Protein AF-A0A822D1Q0-F1 (afdb_monomer_lite)

Secondary structure (DSSP, 8-state):
---HHHHHHHHHHHHHHHHHT-GGGHHHHHHHHHTTSS-HHHHHHHHHHHGGGS-HHHHHHHHHHHHHHHHHH---HHHHHHHHHHHHHHHHHHHHHHH--

Foldseek 3Di:
DDDPVNVVLVVVLVVLLVLQLDPVSLVVVLVCVVVVVDDPVSNLVSCLVCVVVHDPVSLVVVLVSSVVVCVVVVDCPVSVVSSVVSVVVVVVVVVVVVVVD

Sequence (101 aa):
MESKIERMESKIQQIVKKLLQSEECLPMLEKMIVDEVLNIDILVTTMFEVVDTLNEQTLTRLSTYIAQYITTHKSFSSLEEQLVNMNLHRQQLMKRILHNI

Radius of gyration: 14.39 Å; chains: 1; bounding box: 29×33×46 Å

Structure (mmCIF, N/CA/C/O backbone):
data_AF-A0A822D1Q0-F1
#
_entry.id   AF-A0A822D1Q0-F1
#
loop_
_atom_site.group_PDB
_atom_site.id
_atom_site.type_symbol
_atom_site.label_atom_id
_atom_site.label_alt_id
_atom_site.label_comp_id
_atom_site.label_asym_id
_atom_site.label_entity_id
_atom_site.label_seq_id
_atom_site.pdbx_PDB_ins_code
_atom_site.Cartn_x
_atom_site.Cartn_y
_atom_site.Cartn_z
_atom_site.occupancy
_atom_site.B_iso_or_equiv
_atom_site.auth_seq_id
_atom_site.auth_comp_id
_atom_site.auth_asym_id
_atom_site.auth_atom_id
_atom_site.pdbx_PDB_model_num
ATOM 1 N N . MET A 1 1 ? -1.397 23.963 -14.828 1.00 61.88 1 MET A N 1
ATOM 2 C CA . MET A 1 1 ? -2.187 23.243 -15.848 1.00 61.88 1 MET A CA 1
ATOM 3 C C . MET A 1 1 ? -1.713 21.808 -15.789 1.00 61.88 1 MET A C 1
ATOM 5 O O . MET A 1 1 ? -0.584 21.574 -16.189 1.00 61.88 1 MET A O 1
ATOM 9 N N . GLU A 1 2 ? -2.491 20.905 -15.188 1.00 67.44 2 GLU A N 1
ATOM 10 C CA . GLU A 1 2 ? -2.051 19.514 -15.016 1.00 67.44 2 GLU A CA 1
ATOM 11 C C . GLU A 1 2 ? -1.862 18.826 -16.367 1.00 67.44 2 GLU A C 1
ATOM 13 O O . GLU A 1 2 ? -2.705 18.920 -17.275 1.00 67.44 2 GLU A O 1
ATOM 18 N N . SER A 1 3 ? -0.756 18.102 -16.486 1.00 84.31 3 SER A N 1
ATOM 19 C CA . SER A 1 3 ? -0.483 17.280 -17.652 1.00 84.31 3 SER A CA 1
ATOM 20 C C . SER A 1 3 ? -1.486 16.118 -17.740 1.00 84.31 3 SER A C 1
ATOM 22 O O . SER A 1 3 ? -2.200 15.764 -16.797 1.00 84.31 3 SER A O 1
ATOM 24 N N . LYS A 1 4 ? -1.601 15.503 -18.921 1.00 85.19 4 LYS A N 1
ATOM 25 C CA . LYS A 1 4 ? -2.447 14.309 -19.103 1.00 85.19 4 LYS A CA 1
ATOM 26 C C . LYS A 1 4 ? -1.957 13.126 -18.249 1.00 85.19 4 LYS A C 1
ATOM 28 O O . LYS A 1 4 ? -2.776 12.291 -17.878 1.00 85.19 4 LYS A O 1
ATOM 33 N N . ILE A 1 5 ? -0.657 13.087 -17.950 1.00 81.19 5 ILE A N 1
ATOM 34 C CA . ILE A 1 5 ? -0.002 12.055 -17.139 1.00 81.19 5 ILE A CA 1
ATOM 35 C C . ILE A 1 5 ? -0.397 12.222 -15.668 1.00 81.19 5 ILE A C 1
ATOM 37 O O . ILE A 1 5 ? -0.962 11.295 -15.102 1.00 81.19 5 ILE A O 1
ATOM 41 N N . GLU A 1 6 ? -0.256 13.428 -15.110 1.00 79.56 6 GLU A N 1
ATOM 42 C CA . GLU A 1 6 ? -0.640 13.739 -13.719 1.00 79.56 6 GLU A CA 1
ATOM 43 C C . GLU A 1 6 ? -2.118 13.412 -13.446 1.00 79.56 6 GLU A C 1
ATOM 45 O O . GLU A 1 6 ? -2.464 12.767 -12.456 1.00 79.56 6 GLU A O 1
ATOM 50 N N . ARG A 1 7 ? -3.015 13.757 -14.383 1.00 86.56 7 ARG A N 1
ATOM 51 C CA . ARG A 1 7 ? -4.442 13.399 -14.274 1.00 86.56 7 ARG A CA 1
ATOM 52 C C . ARG A 1 7 ? -4.695 11.893 -14.298 1.00 86.56 7 ARG A C 1
ATOM 54 O O . ARG A 1 7 ? -5.706 11.441 -13.760 1.00 86.56 7 ARG A O 1
ATOM 61 N N . MET A 1 8 ? -3.848 11.119 -14.970 1.00 87.25 8 MET A N 1
ATOM 62 C CA . MET A 1 8 ? -3.977 9.666 -15.022 1.00 87.25 8 MET A CA 1
ATOM 63 C C . MET A 1 8 ? -3.454 9.029 -13.735 1.00 87.25 8 MET A C 1
ATOM 65 O O . MET A 1 8 ? -4.148 8.192 -13.165 1.00 87.25 8 MET A O 1
ATOM 69 N N . GLU A 1 9 ? -2.313 9.490 -13.226 1.00 85.94 9 GLU A N 1
ATOM 70 C CA . GLU A 1 9 ? -1.766 9.068 -11.932 1.00 85.94 9 GLU A CA 1
ATOM 71 C C . GLU A 1 9 ? -2.740 9.364 -10.789 1.00 85.94 9 GLU A C 1
ATOM 73 O O . GLU A 1 9 ? -3.046 8.470 -10.004 1.00 85.94 9 GLU A O 1
ATOM 78 N N . SER A 1 10 ? -3.347 10.555 -10.769 1.00 88.12 10 SER A N 1
ATOM 79 C CA . SER A 1 10 ? -4.377 10.912 -9.786 1.00 88.12 10 SER A CA 1
ATOM 80 C C . SER A 1 10 ? -5.582 9.958 -9.821 1.00 88.12 10 SER A C 1
ATOM 82 O O . SER A 1 10 ? -6.097 9.539 -8.781 1.00 88.12 10 SER A O 1
ATOM 84 N N . LYS A 1 11 ? -6.025 9.539 -11.016 1.00 91.19 11 LYS A 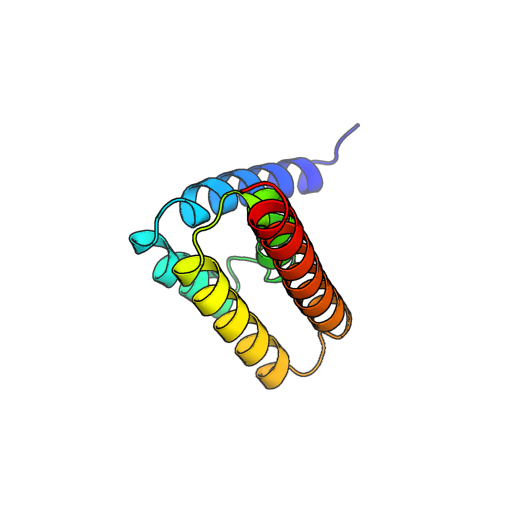N 1
ATOM 85 C CA . LYS A 1 11 ? -7.104 8.544 -11.152 1.00 91.19 11 LYS A CA 1
ATOM 86 C C . LYS A 1 11 ? -6.687 7.168 -10.640 1.00 91.19 11 LYS A C 1
ATOM 88 O O . LYS A 1 11 ? -7.490 6.511 -9.981 1.00 91.19 11 LYS A O 1
ATOM 93 N N . ILE A 1 12 ? -5.459 6.739 -10.929 1.00 90.81 12 ILE A N 1
ATOM 94 C CA . ILE A 1 12 ? -4.921 5.466 -10.436 1.00 90.81 12 ILE A CA 1
ATOM 95 C C . ILE A 1 12 ? -4.850 5.497 -8.906 1.00 90.81 12 ILE A C 1
ATOM 97 O O . ILE A 1 12 ? -5.365 4.583 -8.268 1.00 90.81 12 ILE A O 1
ATOM 101 N N . GLN A 1 13 ? -4.331 6.573 -8.308 1.00 92.12 13 GLN A N 1
ATOM 102 C CA . GLN A 1 13 ? -4.302 6.758 -6.853 1.00 92.12 13 GLN A CA 1
ATOM 103 C C . GLN A 1 13 ? -5.701 6.651 -6.237 1.00 92.12 13 GLN A C 1
ATOM 105 O O . GLN A 1 13 ? -5.886 5.946 -5.250 1.00 92.12 13 GLN A O 1
ATOM 110 N N . GLN A 1 14 ? -6.723 7.277 -6.832 1.00 92.25 14 GLN A N 1
ATOM 111 C CA . GLN A 1 14 ? -8.103 7.156 -6.339 1.00 92.25 14 GLN A CA 1
ATOM 112 C C . GLN A 1 14 ? -8.637 5.717 -6.384 1.00 92.25 14 GLN A C 1
ATOM 114 O O . GLN A 1 14 ? -9.375 5.313 -5.484 1.00 92.25 14 GLN A O 1
ATOM 119 N N . ILE A 1 15 ? -8.288 4.943 -7.414 1.00 92.00 15 ILE A N 1
ATOM 120 C CA . ILE A 1 15 ? -8.655 3.524 -7.504 1.00 92.00 15 ILE A CA 1
ATOM 121 C C . ILE A 1 15 ? -7.933 2.735 -6.411 1.00 92.00 15 ILE A C 1
ATOM 123 O O . ILE A 1 15 ? -8.583 2.005 -5.667 1.00 92.00 15 ILE A O 1
ATOM 127 N N . VAL A 1 16 ? -6.622 2.937 -6.256 1.00 93.31 16 VAL A N 1
ATOM 128 C CA . VAL A 1 16 ? -5.815 2.281 -5.219 1.00 93.31 16 VAL A CA 1
ATOM 129 C C . VAL A 1 16 ? -6.363 2.594 -3.825 1.00 93.31 16 VAL A C 1
ATOM 131 O O . VAL A 1 16 ? -6.567 1.665 -3.053 1.00 93.31 16 VAL A O 1
ATOM 134 N N . LYS A 1 17 ? -6.725 3.851 -3.519 1.00 92.19 17 LYS A N 1
ATOM 135 C CA . LYS A 1 17 ? -7.362 4.223 -2.237 1.00 92.19 17 LYS A CA 1
ATOM 136 C C . LYS A 1 17 ? -8.613 3.400 -1.946 1.00 92.19 17 LYS A C 1
ATOM 138 O O . LYS A 1 17 ? -8.788 2.948 -0.822 1.00 92.19 17 LYS A O 1
ATOM 143 N N . LYS A 1 18 ? -9.475 3.191 -2.945 1.00 90.88 18 LYS A N 1
ATOM 144 C CA . LYS A 1 18 ? -10.694 2.383 -2.782 1.00 90.88 18 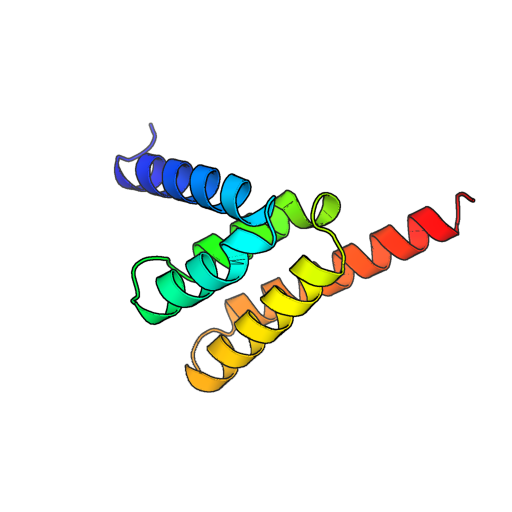LYS A CA 1
ATOM 145 C C . LYS A 1 18 ? -10.376 0.909 -2.556 1.00 90.88 18 LYS A C 1
ATOM 147 O O . LYS A 1 18 ? -11.020 0.275 -1.731 1.00 90.88 18 LYS A O 1
ATOM 152 N N . LEU A 1 19 ? -9.386 0.372 -3.266 1.00 91.25 19 LEU A N 1
ATOM 153 C CA . LEU A 1 19 ? -8.960 -1.019 -3.094 1.00 91.25 19 LEU A CA 1
ATOM 154 C C . LEU A 1 19 ? -8.326 -1.247 -1.716 1.00 91.25 19 LEU A C 1
ATOM 156 O O . LEU A 1 19 ? -8.576 -2.272 -1.099 1.00 91.25 19 LEU A O 1
ATOM 160 N N . LEU A 1 20 ? -7.582 -0.269 -1.193 1.00 90.94 20 LEU A N 1
ATOM 161 C CA . LEU A 1 20 ? -6.984 -0.326 0.143 1.00 90.94 20 LEU A CA 1
ATOM 162 C C . LEU A 1 20 ? -8.016 -0.333 1.285 1.00 90.94 20 LEU A C 1
ATOM 164 O O . LEU A 1 20 ? -7.688 -0.747 2.392 1.00 90.94 20 LEU A O 1
ATOM 168 N N . GLN A 1 21 ? -9.258 0.094 1.033 1.00 86.44 21 GLN A N 1
ATOM 169 C CA . GLN A 1 21 ? -10.349 0.039 2.016 1.00 86.44 21 GLN A CA 1
ATOM 170 C C . GLN A 1 21 ? -10.971 -1.361 2.156 1.00 86.44 21 GLN A C 1
ATOM 172 O O . GLN A 1 21 ? -11.811 -1.558 3.032 1.00 86.44 21 GLN A O 1
ATOM 177 N N . SER A 1 22 ? -10.586 -2.324 1.309 1.00 86.81 22 SER A N 1
ATOM 178 C CA . SER A 1 22 ? -11.112 -3.691 1.322 1.00 86.81 22 SER A CA 1
ATOM 179 C C . SER A 1 22 ? -9.987 -4.720 1.390 1.00 86.81 22 SER A C 1
ATOM 181 O O . SER A 1 22 ? -9.185 -4.846 0.463 1.00 86.81 22 SER A O 1
ATOM 183 N N . GLU A 1 23 ? -9.961 -5.520 2.457 1.00 83.44 23 GLU A N 1
ATOM 184 C CA . GLU A 1 23 ? -8.976 -6.600 2.618 1.00 83.44 23 GLU A CA 1
ATOM 185 C C . GLU A 1 23 ? -9.046 -7.644 1.495 1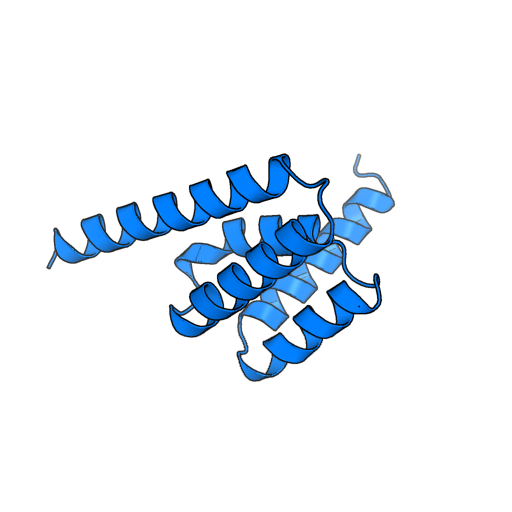.00 83.44 23 GLU A C 1
ATOM 187 O O . GLU A 1 23 ? -8.023 -8.184 1.070 1.00 83.44 23 GLU A O 1
ATOM 192 N N . GLU A 1 24 ? -10.241 -7.881 0.951 1.00 87.69 24 GLU A N 1
ATOM 193 C CA . GLU A 1 24 ? -10.460 -8.808 -0.165 1.00 87.69 24 GLU A CA 1
ATOM 194 C C . GLU A 1 24 ? -9.752 -8.352 -1.452 1.00 87.69 24 GLU A C 1
ATOM 196 O O . GLU A 1 24 ? -9.460 -9.164 -2.330 1.00 87.69 24 GLU A O 1
ATOM 201 N N . CYS A 1 25 ? -9.444 -7.057 -1.566 1.00 89.50 25 CYS A N 1
ATOM 202 C CA . CYS A 1 25 ? -8.789 -6.470 -2.730 1.00 89.50 25 CYS A CA 1
ATOM 203 C C . CYS A 1 25 ? -7.255 -6.448 -2.628 1.00 89.50 25 CYS A C 1
ATOM 205 O O . CYS A 1 25 ? -6.589 -6.159 -3.625 1.00 89.50 25 CYS A O 1
ATOM 207 N N . LEU A 1 26 ? -6.665 -6.786 -1.476 1.00 90.19 26 LEU A N 1
ATOM 208 C CA . LEU A 1 26 ? -5.207 -6.772 -1.300 1.00 90.19 26 LEU A CA 1
ATOM 209 C C . LEU A 1 26 ? -4.470 -7.736 -2.246 1.00 90.19 26 LEU A C 1
ATOM 21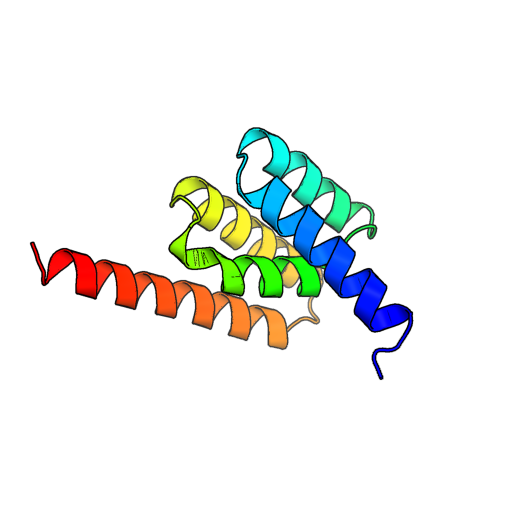1 O O . LEU A 1 26 ? -3.499 -7.301 -2.866 1.00 90.19 26 LEU A O 1
ATOM 215 N N . PRO A 1 27 ? -4.937 -8.984 -2.475 1.00 92.31 27 PRO A N 1
ATOM 216 C CA . PRO A 1 27 ? -4.301 -9.874 -3.449 1.00 92.31 27 PRO A CA 1
ATOM 217 C C . PRO A 1 27 ? -4.316 -9.314 -4.878 1.00 92.31 27 PRO A C 1
ATOM 219 O O . PRO A 1 27 ? -3.410 -9.580 -5.665 1.00 92.31 27 PRO A O 1
ATOM 222 N N . MET A 1 28 ? -5.337 -8.522 -5.228 1.00 92.25 28 MET A N 1
ATOM 223 C CA . MET A 1 28 ? -5.408 -7.863 -6.532 1.00 92.25 28 MET A CA 1
ATOM 224 C C . MET A 1 28 ? -4.343 -6.770 -6.655 1.00 92.25 28 MET A C 1
ATOM 226 O O . MET A 1 28 ? -3.683 -6.699 -7.688 1.00 92.25 28 MET A O 1
ATOM 230 N N . LEU A 1 29 ? -4.138 -5.958 -5.611 1.00 91.81 29 LEU A N 1
ATOM 231 C CA . LEU A 1 29 ? -3.073 -4.950 -5.585 1.00 91.81 29 LEU A CA 1
ATOM 232 C C . LEU A 1 29 ? -1.690 -5.597 -5.711 1.00 91.81 29 LEU A C 1
ATOM 234 O O . LEU A 1 29 ? -0.901 -5.175 -6.550 1.00 91.81 29 LEU A O 1
ATOM 238 N N . GLU A 1 30 ? -1.427 -6.657 -4.943 1.00 90.81 30 GLU A N 1
ATOM 239 C CA . GLU A 1 30 ? -0.178 -7.430 -5.013 1.00 90.81 30 GLU A CA 1
ATOM 240 C C . GLU A 1 30 ? 0.063 -7.966 -6.433 1.00 90.81 30 GLU A C 1
ATOM 242 O O . GLU A 1 30 ? 1.153 -7.824 -6.985 1.00 90.81 30 GLU A O 1
ATOM 247 N N . LYS A 1 31 ? -0.971 -8.526 -7.071 1.00 90.88 31 LYS A N 1
ATOM 248 C CA . LYS A 1 31 ? -0.875 -9.014 -8.449 1.00 90.88 31 LYS A CA 1
ATOM 249 C C . LYS A 1 31 ? -0.602 -7.890 -9.452 1.00 90.88 31 LYS A C 1
ATOM 251 O O . LYS A 1 31 ? 0.229 -8.065 -10.331 1.00 90.88 31 LYS A O 1
ATOM 256 N N . MET A 1 32 ? -1.262 -6.738 -9.320 1.00 91.25 32 MET A N 1
ATOM 257 C CA . MET A 1 32 ? -1.044 -5.600 -10.221 1.00 91.25 32 MET A CA 1
ATOM 258 C C . MET A 1 32 ? 0.389 -5.059 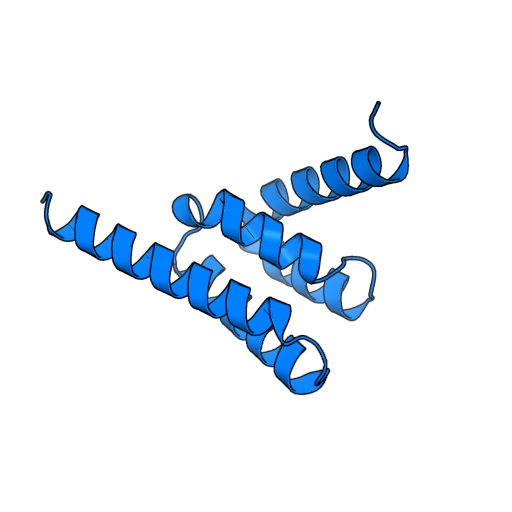-10.156 1.00 91.25 32 MET A C 1
ATOM 260 O O . MET A 1 32 ? 0.881 -4.571 -11.168 1.00 91.25 32 MET A O 1
ATOM 264 N N . ILE A 1 33 ? 1.050 -5.144 -8.997 1.00 89.62 33 ILE A N 1
ATOM 265 C CA . ILE A 1 33 ? 2.475 -4.811 -8.861 1.00 89.62 33 ILE A CA 1
ATOM 266 C C . ILE A 1 33 ? 3.343 -5.835 -9.607 1.00 89.62 33 ILE A C 1
ATOM 268 O O . ILE A 1 33 ? 4.209 -5.443 -10.382 1.00 89.62 33 ILE A O 1
ATOM 272 N N . VAL A 1 34 ? 3.100 -7.138 -9.405 1.00 87.75 34 VAL A N 1
ATOM 273 C CA . VAL A 1 34 ? 3.865 -8.217 -10.068 1.00 87.75 34 VAL A CA 1
ATOM 274 C C . VAL A 1 34 ? 3.702 -8.183 -11.586 1.00 87.75 34 VAL A C 1
ATOM 276 O O . VAL A 1 34 ? 4.671 -8.386 -12.309 1.00 87.75 34 VAL A O 1
ATOM 279 N N . ASP A 1 35 ? 2.492 -7.899 -12.065 1.00 90.31 35 ASP A N 1
ATOM 280 C CA . ASP A 1 35 ? 2.180 -7.789 -13.492 1.00 90.31 35 ASP A CA 1
ATOM 281 C C . ASP A 1 35 ? 2.656 -6.442 -14.096 1.00 90.31 35 ASP A C 1
ATOM 283 O O . ASP A 1 35 ? 2.333 -6.142 -15.244 1.00 90.31 35 ASP A O 1
ATOM 287 N N . GLU A 1 36 ? 3.372 -5.606 -13.327 1.00 85.25 36 GLU A N 1
ATOM 288 C CA . GLU A 1 36 ? 3.857 -4.262 -13.700 1.00 85.25 36 GLU A CA 1
ATOM 289 C C . GLU A 1 36 ? 2.746 -3.284 -14.149 1.00 85.25 36 GLU A C 1
ATOM 291 O O . GLU A 1 36 ? 2.996 -2.249 -14.769 1.00 85.25 36 GLU A O 1
ATOM 296 N N . VAL A 1 37 ? 1.489 -3.582 -13.808 1.00 88.50 37 VAL A N 1
ATOM 297 C CA . VAL A 1 37 ? 0.312 -2.752 -14.116 1.00 88.50 37 VAL A CA 1
ATOM 298 C C . VAL A 1 37 ? 0.224 -1.554 -13.172 1.00 88.50 37 VAL A C 1
ATOM 300 O O . VAL A 1 37 ? -0.247 -0.481 -13.556 1.00 88.50 37 VAL A O 1
ATOM 303 N N . LEU A 1 38 ? 0.647 -1.739 -11.923 1.00 87.81 38 LEU A N 1
ATOM 304 C CA . LEU A 1 38 ? 0.681 -0.704 -10.902 1.00 87.81 38 LEU A CA 1
ATOM 305 C C . LEU A 1 38 ? 2.132 -0.400 -10.537 1.00 87.81 38 LEU A C 1
ATOM 307 O O . LEU A 1 38 ? 2.899 -1.291 -10.190 1.00 87.81 38 LEU A O 1
ATOM 311 N N . ASN A 1 39 ? 2.491 0.882 -10.564 1.00 88.25 39 ASN A N 1
ATOM 312 C CA . ASN A 1 39 ? 3.770 1.318 -10.025 1.00 88.25 39 ASN A CA 1
ATOM 313 C C . ASN A 1 39 ? 3.735 1.228 -8.486 1.00 88.25 39 ASN A C 1
ATOM 315 O O . ASN A 1 39 ? 2.842 1.788 -7.842 1.00 88.25 39 ASN A O 1
ATOM 319 N N . ILE A 1 40 ? 4.726 0.550 -7.906 1.00 87.88 40 ILE A N 1
ATOM 320 C CA . ILE A 1 40 ? 4.930 0.429 -6.458 1.00 87.88 40 ILE A CA 1
ATOM 321 C C . ILE A 1 40 ? 5.004 1.803 -5.767 1.00 87.88 40 ILE A C 1
ATOM 323 O O . ILE A 1 40 ? 4.451 1.956 -4.681 1.00 87.88 40 ILE A O 1
ATOM 327 N N . ASP A 1 41 ? 5.565 2.829 -6.415 1.00 87.06 41 ASP A N 1
ATOM 328 C CA . ASP A 1 41 ? 5.641 4.193 -5.872 1.00 87.06 41 ASP A CA 1
ATOM 329 C C . ASP A 1 41 ? 4.245 4.793 -5.665 1.00 87.06 41 ASP A C 1
ATOM 331 O O . ASP A 1 41 ? 3.981 5.463 -4.661 1.00 87.06 41 ASP A O 1
ATOM 335 N N . ILE A 1 42 ? 3.319 4.511 -6.590 1.00 89.44 42 ILE A N 1
ATOM 336 C CA . ILE A 1 42 ? 1.922 4.945 -6.483 1.00 89.44 42 ILE A CA 1
ATOM 337 C C . ILE A 1 42 ? 1.263 4.249 -5.295 1.00 89.44 42 ILE A C 1
ATOM 339 O O . ILE A 1 42 ? 0.559 4.907 -4.528 1.00 89.44 42 ILE A O 1
ATOM 343 N N . LEU A 1 43 ? 1.500 2.946 -5.113 1.00 91.12 43 LEU A N 1
ATOM 344 C CA . LEU A 1 43 ? 0.967 2.199 -3.976 1.00 91.12 43 LEU A CA 1
ATOM 345 C C . LEU A 1 43 ? 1.487 2.761 -2.648 1.00 91.12 43 LEU A C 1
ATOM 347 O O . LEU A 1 43 ? 0.678 3.085 -1.783 1.00 91.12 43 LEU A O 1
ATOM 351 N N . VAL A 1 44 ? 2.804 2.926 -2.502 1.00 89.69 44 VAL A N 1
ATOM 352 C CA . VAL A 1 44 ? 3.432 3.406 -1.259 1.00 89.69 44 VAL A CA 1
ATOM 353 C C . VAL A 1 44 ? 2.985 4.828 -0.924 1.00 89.69 44 VAL A C 1
ATOM 355 O O . VAL A 1 44 ? 2.558 5.081 0.202 1.00 89.69 44 VAL A O 1
ATOM 358 N N . THR A 1 45 ? 2.991 5.736 -1.905 1.00 89.19 45 THR A N 1
ATOM 359 C CA . THR A 1 45 ? 2.501 7.113 -1.723 1.00 89.19 45 THR A CA 1
ATOM 360 C C . THR A 1 45 ? 1.042 7.113 -1.278 1.00 89.19 45 THR A C 1
ATOM 362 O O . THR A 1 45 ? 0.677 7.764 -0.302 1.00 89.19 45 THR A O 1
ATOM 365 N N . THR A 1 46 ? 0.204 6.326 -1.957 1.00 90.44 46 THR A N 1
ATOM 366 C CA . THR A 1 46 ? -1.222 6.250 -1.639 1.00 90.44 46 THR A CA 1
ATOM 367 C C . THR A 1 46 ? -1.455 5.675 -0.246 1.00 90.44 46 THR A C 1
ATOM 369 O O . THR A 1 46 ? -2.280 6.203 0.494 1.00 90.44 46 THR A O 1
ATOM 372 N N . MET A 1 47 ? -0.726 4.618 0.125 1.00 90.56 47 MET A N 1
ATOM 373 C CA . MET A 1 47 ? -0.784 4.027 1.461 1.00 90.56 47 MET A CA 1
ATOM 374 C C . MET A 1 47 ? -0.392 5.030 2.540 1.00 90.56 47 MET A C 1
ATOM 376 O O . MET A 1 47 ? -1.068 5.088 3.560 1.00 90.56 47 MET A O 1
ATOM 380 N N . PHE A 1 48 ? 0.652 5.832 2.314 1.00 87.69 48 PHE A N 1
ATOM 381 C CA . PHE A 1 48 ? 1.076 6.864 3.257 1.00 87.69 48 PHE A CA 1
ATOM 382 C C . PHE A 1 48 ? -0.017 7.917 3.478 1.00 87.69 48 PHE A C 1
ATOM 384 O O . PHE A 1 48 ? -0.308 8.270 4.615 1.00 87.69 48 PHE A O 1
ATOM 391 N N . GLU A 1 49 ? -0.681 8.368 2.410 1.00 88.31 49 GLU A N 1
ATOM 392 C CA . GLU A 1 49 ? -1.773 9.348 2.501 1.00 88.31 49 GLU A CA 1
ATOM 393 C C . GLU A 1 49 ? -2.995 8.844 3.279 1.00 88.31 49 GLU A C 1
ATOM 395 O O . GLU A 1 49 ? -3.748 9.650 3.824 1.00 88.31 49 GLU A O 1
ATOM 400 N N . VAL A 1 50 ? -3.232 7.529 3.292 1.00 89.00 50 VAL A N 1
ATOM 401 C CA . VAL A 1 50 ? -4.412 6.925 3.932 1.00 89.00 50 VAL A CA 1
ATOM 402 C C . VAL A 1 50 ? -4.064 6.065 5.142 1.00 89.00 50 VAL A C 1
ATOM 404 O O . VAL A 1 50 ? -4.946 5.375 5.652 1.00 89.00 50 VAL A O 1
ATOM 407 N N . VAL A 1 51 ? -2.816 6.110 5.621 1.00 88.44 51 VAL A N 1
ATOM 408 C CA . VAL A 1 51 ? -2.294 5.229 6.681 1.00 88.44 51 VAL A CA 1
ATOM 409 C C . VAL A 1 51 ? -3.143 5.286 7.953 1.00 88.44 51 VAL A C 1
ATOM 411 O O . VAL A 1 51 ? -3.382 4.255 8.574 1.00 88.44 51 VAL A O 1
ATOM 414 N N . ASP A 1 52 ? -3.692 6.459 8.268 1.00 84.62 52 ASP A N 1
ATOM 415 C CA . ASP A 1 52 ? -4.559 6.704 9.428 1.00 84.62 52 ASP A CA 1
ATOM 416 C C . ASP A 1 52 ? -5.919 5.997 9.334 1.00 84.62 52 ASP A C 1
ATOM 418 O O . ASP A 1 52 ? -6.619 5.842 10.332 1.00 84.62 52 ASP A O 1
ATOM 422 N N . THR A 1 53 ? -6.312 5.588 8.126 1.00 87.06 53 THR A N 1
ATOM 423 C CA . THR A 1 53 ? -7.596 4.933 7.835 1.00 87.06 53 THR A CA 1
ATOM 424 C C . THR A 1 53 ? -7.464 3.428 7.624 1.00 87.06 53 THR A C 1
ATOM 426 O O . THR A 1 53 ? -8.473 2.723 7.604 1.00 87.06 53 THR A O 1
ATOM 429 N N . LEU A 1 54 ? -6.237 2.925 7.458 1.00 86.25 54 LEU A N 1
ATOM 430 C CA . LEU A 1 54 ? -5.986 1.503 7.265 1.00 86.25 54 LEU A CA 1
ATOM 431 C C . LEU A 1 54 ? -6.023 0.780 8.605 1.00 86.25 54 LEU A C 1
ATOM 433 O O . LEU A 1 54 ? -5.464 1.237 9.603 1.00 86.25 54 LEU A O 1
ATOM 437 N N . ASN A 1 55 ? -6.647 -0.394 8.616 1.00 85.06 55 ASN A N 1
ATOM 438 C CA . ASN A 1 55 ? -6.545 -1.271 9.769 1.00 85.06 55 ASN A CA 1
ATOM 439 C C . ASN A 1 55 ? -5.121 -1.858 9.878 1.00 85.06 55 ASN A C 1
ATOM 441 O O . ASN A 1 55 ? -4.348 -1.892 8.913 1.00 85.06 55 ASN A O 1
ATOM 445 N N . GLU A 1 56 ? -4.767 -2.328 11.075 1.00 83.12 56 GLU A N 1
ATOM 446 C CA . GLU A 1 56 ? -3.420 -2.833 11.354 1.00 83.12 56 GLU A CA 1
ATOM 447 C C . GLU A 1 56 ? -3.053 -4.041 10.483 1.00 83.12 56 GLU A C 1
ATOM 449 O O . GLU A 1 56 ? -1.925 -4.125 10.007 1.00 83.12 56 GLU A O 1
ATOM 454 N N . GLN A 1 57 ? -4.006 -4.935 10.205 1.00 86.44 57 GLN A N 1
ATOM 455 C CA . GLN A 1 57 ? -3.764 -6.138 9.404 1.00 86.44 57 GLN A CA 1
ATOM 456 C C . GLN A 1 57 ? -3.384 -5.796 7.958 1.00 86.44 57 GLN A C 1
ATOM 458 O O . GLN A 1 57 ? -2.381 -6.296 7.443 1.00 86.44 57 GLN A O 1
ATOM 463 N N . THR A 1 58 ? -4.139 -4.895 7.331 1.00 87.69 58 THR A N 1
ATOM 464 C CA . THR A 1 58 ? -3.898 -4.378 5.980 1.00 87.69 58 THR A CA 1
ATOM 465 C C . THR A 1 58 ? -2.536 -3.708 5.901 1.00 87.69 58 THR A C 1
ATOM 467 O O . THR A 1 58 ? -1.736 -4.007 5.012 1.00 87.69 58 THR A O 1
ATOM 470 N N . LEU A 1 59 ? -2.240 -2.836 6.865 1.00 86.81 59 LEU A N 1
ATOM 471 C CA . LEU A 1 59 ? -0.984 -2.107 6.884 1.00 86.81 59 LEU A CA 1
ATOM 472 C C . LEU A 1 59 ? 0.216 -3.036 7.086 1.00 86.81 59 LEU A C 1
ATOM 474 O O . LEU A 1 59 ? 1.208 -2.901 6.370 1.00 86.81 59 LEU A O 1
ATOM 478 N N . THR A 1 60 ? 0.134 -3.993 8.015 1.00 88.12 60 THR A N 1
ATOM 479 C CA . THR A 1 60 ? 1.193 -4.983 8.240 1.00 88.12 60 THR A CA 1
ATOM 480 C C . THR A 1 60 ? 1.425 -5.816 6.988 1.00 88.12 60 THR A C 1
ATOM 482 O O . THR A 1 60 ? 2.566 -5.911 6.536 1.00 88.12 60 THR A O 1
ATOM 485 N N . ARG A 1 61 ? 0.360 -6.361 6.389 1.00 90.56 61 ARG A N 1
ATOM 486 C CA . ARG A 1 61 ? 0.457 -7.192 5.185 1.00 90.56 61 ARG A CA 1
ATOM 487 C C . ARG A 1 61 ? 1.143 -6.449 4.044 1.00 90.56 61 ARG A C 1
ATOM 489 O O . ARG A 1 61 ? 2.132 -6.937 3.501 1.00 90.56 61 ARG A O 1
ATOM 496 N N . LEU A 1 62 ? 0.646 -5.260 3.711 1.00 89.38 62 LEU A N 1
ATOM 497 C CA . LEU A 1 62 ? 1.183 -4.477 2.603 1.00 89.38 62 LEU A CA 1
ATOM 498 C C . LEU A 1 62 ? 2.607 -3.994 2.882 1.00 89.38 62 LEU A C 1
ATOM 500 O O . LEU A 1 62 ? 3.449 -4.053 1.993 1.00 89.38 62 LEU A O 1
ATOM 504 N N . SER A 1 63 ? 2.918 -3.591 4.118 1.00 87.12 63 SER A N 1
ATOM 505 C CA . SER A 1 63 ? 4.284 -3.203 4.498 1.00 87.12 63 SER A CA 1
ATOM 506 C C . SER A 1 63 ? 5.267 -4.363 4.342 1.00 87.12 63 SER A C 1
ATOM 508 O O . SER A 1 63 ? 6.373 -4.171 3.841 1.00 87.12 63 SER A O 1
ATOM 510 N N . THR A 1 64 ? 4.869 -5.577 4.738 1.00 90.31 64 THR A N 1
ATOM 511 C CA . THR A 1 64 ? 5.676 -6.786 4.532 1.00 90.31 64 THR A CA 1
ATOM 512 C C . THR A 1 64 ? 5.864 -7.080 3.047 1.00 90.31 64 THR A C 1
ATOM 514 O O . THR A 1 64 ? 6.990 -7.338 2.622 1.00 90.31 64 THR A O 1
ATOM 517 N N . TYR A 1 65 ? 4.796 -6.995 2.254 1.00 90.12 65 TYR A N 1
ATOM 518 C CA . TYR A 1 65 ? 4.862 -7.204 0.810 1.00 90.12 65 TYR A CA 1
ATOM 519 C C . TYR A 1 65 ? 5.799 -6.196 0.124 1.00 90.12 65 TYR A C 1
ATOM 521 O O . TYR A 1 65 ? 6.689 -6.589 -0.627 1.00 90.12 65 TYR A O 1
ATOM 529 N N . ILE A 1 66 ? 5.667 -4.903 0.436 1.00 87.56 66 ILE A N 1
ATOM 530 C CA . ILE A 1 66 ? 6.522 -3.838 -0.108 1.00 87.56 66 ILE A CA 1
ATOM 531 C C . ILE A 1 66 ? 7.989 -4.081 0.265 1.00 87.56 66 ILE A C 1
ATOM 533 O O . ILE A 1 66 ? 8.859 -4.016 -0.602 1.00 87.56 66 ILE A O 1
ATOM 537 N N . ALA A 1 67 ? 8.278 -4.427 1.523 1.00 86.19 67 ALA A N 1
ATOM 538 C CA . ALA A 1 67 ? 9.641 -4.741 1.954 1.00 86.19 67 ALA A CA 1
ATOM 539 C C . ALA A 1 67 ? 10.243 -5.927 1.174 1.00 86.19 67 ALA A C 1
ATOM 541 O O . ALA A 1 67 ? 11.401 -5.873 0.747 1.00 86.19 67 ALA A O 1
ATOM 542 N N . GLN A 1 68 ? 9.460 -6.986 0.944 1.00 87.81 68 GLN A N 1
ATOM 543 C CA . GLN A 1 68 ? 9.878 -8.143 0.142 1.00 87.81 68 GLN A CA 1
ATOM 544 C C . GLN A 1 68 ? 10.128 -7.768 -1.323 1.00 87.81 68 GLN A C 1
ATOM 546 O O . GLN A 1 68 ? 11.133 -8.191 -1.906 1.00 87.81 68 GLN A O 1
ATOM 551 N N . TYR A 1 69 ? 9.246 -6.952 -1.903 1.00 84.62 69 TYR A N 1
ATOM 552 C CA . TYR A 1 69 ? 9.383 -6.451 -3.266 1.00 84.62 69 TYR A CA 1
ATOM 553 C C . TYR A 1 69 ? 10.684 -5.654 -3.427 1.00 84.62 69 TYR A C 1
ATOM 555 O O . TYR A 1 69 ? 11.511 -6.001 -4.272 1.00 84.62 69 TYR A O 1
ATOM 563 N N . ILE A 1 70 ? 10.932 -4.670 -2.556 1.00 81.56 70 ILE A N 1
ATOM 564 C CA . ILE A 1 70 ? 12.153 -3.846 -2.572 1.00 81.56 70 ILE A CA 1
ATOM 565 C C . ILE A 1 70 ? 13.413 -4.712 -2.445 1.00 81.56 70 ILE A C 1
ATOM 567 O O . ILE A 1 70 ? 14.342 -4.576 -3.243 1.00 81.56 70 ILE A O 1
ATOM 571 N N . THR A 1 71 ? 13.421 -5.652 -1.493 1.00 81.19 71 THR A N 1
ATOM 572 C CA . THR A 1 71 ? 14.562 -6.555 -1.250 1.00 81.19 71 THR A CA 1
ATOM 573 C C . THR A 1 71 ? 14.893 -7.398 -2.485 1.00 81.19 71 THR A C 1
ATOM 575 O O . THR A 1 71 ? 16.062 -7.648 -2.784 1.00 81.19 71 THR A O 1
ATOM 578 N N . THR A 1 72 ? 13.862 -7.816 -3.221 1.00 81.00 72 THR A N 1
ATOM 579 C CA . THR A 1 72 ? 13.996 -8.644 -4.426 1.00 81.00 72 THR A CA 1
ATOM 580 C C . THR A 1 72 ? 14.480 -7.827 -5.629 1.00 81.00 72 THR A C 1
ATOM 582 O O . THR A 1 72 ? 15.234 -8.343 -6.450 1.00 81.00 72 THR A O 1
ATOM 585 N N . HIS A 1 73 ? 14.113 -6.544 -5.710 1.00 74.19 73 HIS A N 1
ATOM 586 C CA . HIS A 1 73 ? 14.350 -5.699 -6.887 1.00 74.19 73 HIS A CA 1
ATOM 587 C C . HIS A 1 73 ? 15.514 -4.694 -6.707 1.00 74.19 73 HIS A C 1
ATOM 589 O O . HIS A 1 73 ? 15.804 -3.933 -7.625 1.00 74.19 73 HIS A O 1
ATOM 595 N N . LYS A 1 74 ? 16.210 -4.710 -5.552 1.00 57.34 74 LYS A N 1
ATOM 596 C CA . LYS A 1 74 ? 17.531 -4.095 -5.248 1.00 57.34 74 LYS A CA 1
ATOM 597 C C . LYS A 1 74 ? 17.834 -2.710 -5.866 1.00 57.34 74 LYS A C 1
ATOM 599 O O . LYS A 1 74 ? 18.974 -2.447 -6.243 1.00 57.34 74 LYS A O 1
ATOM 604 N N . SER A 1 75 ? 16.854 -1.807 -5.955 1.00 61.31 75 SER A N 1
ATOM 605 C CA . SER A 1 75 ? 17.072 -0.472 -6.548 1.00 61.31 75 SER A CA 1
ATOM 606 C C . SER A 1 75 ? 16.207 0.659 -5.967 1.00 61.31 75 SER A C 1
ATOM 608 O O . SER A 1 75 ? 16.248 1.774 -6.483 1.00 61.31 75 SER A O 1
ATOM 610 N N . PHE A 1 76 ? 15.433 0.421 -4.904 1.00 64.62 76 PHE A N 1
ATOM 611 C CA . PHE A 1 76 ? 14.409 1.368 -4.437 1.00 64.62 76 PHE A CA 1
ATOM 612 C C . PHE A 1 76 ? 14.718 1.991 -3.065 1.00 64.62 76 PHE A C 1
ATOM 614 O O . PHE A 1 76 ? 13.900 1.917 -2.151 1.00 64.62 76 PHE A O 1
ATOM 621 N N . SER A 1 77 ? 15.881 2.628 -2.905 1.00 64.44 77 SER A N 1
ATOM 622 C CA . SER A 1 77 ? 16.267 3.274 -1.634 1.00 64.44 77 SER A CA 1
ATOM 623 C C . SER A 1 77 ? 15.265 4.336 -1.151 1.00 64.44 77 SER A C 1
ATOM 625 O O . SER A 1 77 ? 15.043 4.477 0.049 1.00 64.44 77 SER A O 1
ATOM 627 N N . SER A 1 78 ? 14.596 5.045 -2.068 1.00 69.50 78 SER A N 1
ATOM 628 C CA . SER A 1 78 ? 13.536 6.011 -1.740 1.00 69.50 78 SER A CA 1
ATOM 629 C C . SER A 1 78 ? 12.293 5.360 -1.121 1.00 69.50 78 SER A C 1
ATOM 631 O O . SER A 1 78 ? 11.655 5.952 -0.251 1.00 69.50 78 SER A O 1
ATOM 633 N N . LEU A 1 79 ? 11.948 4.137 -1.534 1.00 72.38 79 LEU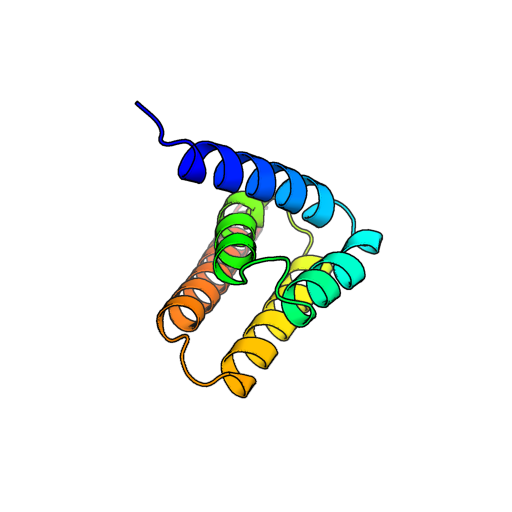 A N 1
ATOM 634 C CA . LEU A 1 79 ? 10.805 3.405 -0.986 1.00 72.38 79 LEU A CA 1
ATOM 635 C C . LEU A 1 79 ? 11.095 2.840 0.402 1.00 72.38 79 LEU A C 1
ATOM 637 O O . LEU A 1 79 ? 10.191 2.781 1.232 1.00 72.38 79 LEU A O 1
ATOM 641 N N . GLU A 1 80 ? 12.344 2.457 0.676 1.00 72.88 80 GLU A N 1
ATOM 642 C CA . GLU A 1 80 ? 12.762 2.036 2.018 1.00 72.88 80 GLU A CA 1
ATOM 643 C C . GLU A 1 80 ? 12.552 3.171 3.025 1.00 72.88 80 GLU A C 1
ATOM 645 O O . GLU A 1 80 ? 11.952 2.964 4.080 1.00 72.88 80 GLU A O 1
ATOM 650 N N . GLU A 1 81 ? 12.970 4.390 2.672 1.00 76.69 81 GLU A N 1
ATOM 651 C CA . GLU A 1 81 ? 12.781 5.575 3.509 1.00 76.69 81 GLU A CA 1
ATOM 652 C C . GLU A 1 81 ? 11.293 5.896 3.722 1.00 76.69 81 GLU A C 1
ATOM 654 O O . GLU A 1 81 ? 10.862 6.125 4.855 1.00 76.69 81 GLU A O 1
ATOM 659 N N . GLN A 1 82 ? 10.474 5.843 2.664 1.00 78.12 82 GLN A N 1
ATOM 660 C CA . GLN A 1 82 ? 9.024 6.038 2.778 1.00 78.12 82 GLN A CA 1
ATOM 661 C C . GLN A 1 82 ? 8.363 4.982 3.675 1.00 78.12 82 GLN A C 1
ATOM 663 O O . GLN A 1 82 ? 7.519 5.323 4.507 1.00 78.12 82 GLN A O 1
ATOM 668 N N . LEU A 1 83 ? 8.777 3.716 3.569 1.00 80.69 83 LEU A N 1
ATOM 669 C CA . LEU A 1 83 ? 8.260 2.630 4.400 1.00 80.69 83 LEU A CA 1
ATOM 670 C C . LEU A 1 83 ? 8.633 2.817 5.879 1.00 80.69 83 LEU A C 1
ATOM 672 O O . LEU A 1 83 ? 7.803 2.603 6.769 1.00 80.69 83 LEU A O 1
ATOM 676 N N . VAL A 1 84 ? 9.866 3.241 6.163 1.00 82.25 84 VAL A N 1
ATOM 677 C CA . VAL A 1 84 ? 10.315 3.569 7.525 1.00 82.25 84 VAL A CA 1
ATOM 678 C C . VAL A 1 84 ? 9.510 4.741 8.089 1.00 82.25 84 VAL A C 1
ATOM 680 O O . VAL A 1 84 ? 8.998 4.650 9.208 1.00 82.25 84 VAL A O 1
ATOM 683 N N . ASN A 1 85 ? 9.330 5.807 7.306 1.00 83.75 85 ASN A N 1
ATOM 684 C CA . ASN A 1 85 ? 8.573 6.989 7.713 1.00 83.75 85 ASN A CA 1
ATOM 685 C C . ASN A 1 85 ? 7.100 6.667 7.991 1.00 83.75 85 ASN A C 1
ATOM 687 O O . ASN A 1 85 ? 6.556 7.126 8.996 1.00 83.75 85 ASN A O 1
ATOM 691 N N . MET A 1 86 ? 6.470 5.830 7.163 1.00 84.75 86 MET A N 1
ATOM 692 C CA . MET A 1 86 ? 5.099 5.356 7.374 1.00 84.75 86 MET A CA 1
ATOM 693 C C . MET A 1 86 ? 4.958 4.607 8.706 1.00 84.75 86 MET A C 1
ATOM 695 O O . MET A 1 86 ? 4.062 4.891 9.504 1.00 84.75 86 MET A O 1
ATOM 699 N N . ASN A 1 87 ? 5.880 3.680 8.986 1.00 82.88 87 ASN A N 1
ATOM 700 C CA . ASN A 1 87 ? 5.880 2.920 10.234 1.00 82.88 87 ASN A CA 1
ATOM 701 C C . ASN A 1 87 ? 6.107 3.818 11.459 1.00 82.88 87 ASN A C 1
ATOM 703 O O . ASN A 1 87 ? 5.443 3.644 12.485 1.00 82.88 87 ASN A O 1
ATOM 707 N N . LEU A 1 88 ? 7.009 4.798 11.352 1.00 86.88 88 LEU A N 1
ATOM 708 C CA . LEU A 1 88 ? 7.269 5.768 12.413 1.00 86.88 88 LEU A CA 1
ATOM 709 C C . LEU A 1 88 ? 6.043 6.651 12.684 1.00 86.88 88 LEU A C 1
ATOM 711 O O . LEU A 1 88 ? 5.674 6.839 13.845 1.00 86.88 88 LEU A O 1
ATOM 715 N N . HIS A 1 89 ? 5.389 7.148 11.630 1.00 85.38 89 HIS A N 1
ATOM 716 C CA . HIS A 1 89 ? 4.187 7.972 11.740 1.00 85.38 89 HIS A CA 1
ATOM 717 C C . HIS A 1 89 ? 3.071 7.234 12.489 1.00 85.38 89 HIS A C 1
ATOM 719 O O . HIS A 1 89 ? 2.530 7.745 13.472 1.00 85.38 89 HIS A O 1
ATOM 725 N N . ARG A 1 90 ? 2.818 5.970 12.127 1.00 80.00 90 ARG A N 1
ATOM 726 C CA . ARG A 1 90 ? 1.845 5.123 12.830 1.00 80.00 90 ARG A CA 1
ATOM 727 C C . ARG A 1 90 ? 2.182 4.939 14.306 1.00 80.00 90 ARG A C 1
ATOM 729 O O . ARG A 1 90 ? 1.309 5.079 15.160 1.00 80.00 90 ARG A O 1
ATOM 736 N N . GLN A 1 91 ? 3.437 4.629 14.635 1.00 83.00 91 GLN A N 1
ATOM 737 C CA . GLN A 1 91 ? 3.843 4.460 16.035 1.00 83.00 91 GLN A CA 1
ATOM 738 C C . GLN A 1 91 ? 3.601 5.733 16.854 1.00 83.00 91 GLN A C 1
ATOM 740 O O . GLN A 1 91 ? 3.197 5.658 18.015 1.00 83.00 91 GLN A O 1
ATOM 745 N N . GLN A 1 92 ? 3.825 6.907 16.260 1.00 84.75 92 GLN A N 1
ATOM 746 C CA . GLN A 1 92 ? 3.538 8.187 16.903 1.00 84.75 92 GLN A CA 1
ATOM 747 C C . GLN A 1 92 ? 2.033 8.396 17.117 1.00 84.75 92 GLN A C 1
ATOM 749 O O . GLN A 1 92 ? 1.637 8.854 18.189 1.00 84.75 92 GLN A O 1
ATOM 754 N N . LEU A 1 93 ? 1.192 8.021 16.150 1.00 81.00 93 LEU A N 1
ATOM 755 C CA . LEU A 1 93 ? -0.267 8.078 16.284 1.00 81.00 93 LEU A CA 1
ATOM 756 C C . LEU A 1 93 ? -0.783 7.149 17.384 1.00 81.00 93 LEU A C 1
ATOM 758 O O . LEU A 1 93 ? -1.524 7.599 18.256 1.00 81.00 93 LEU A O 1
ATOM 762 N N . MET A 1 94 ? -0.331 5.890 17.419 1.00 78.44 94 MET A N 1
ATOM 763 C CA . MET A 1 94 ? -0.711 4.945 18.478 1.00 78.44 94 MET A CA 1
ATOM 764 C C . MET A 1 94 ? -0.301 5.453 19.863 1.00 78.44 94 MET A C 1
ATOM 766 O O . MET A 1 94 ? -1.091 5.380 20.803 1.00 78.44 94 MET A O 1
ATOM 770 N N . LYS A 1 95 ? 0.902 6.034 19.992 1.00 80.88 95 LYS A N 1
ATOM 771 C CA . LYS A 1 95 ? 1.347 6.669 21.243 1.00 80.88 95 LYS A CA 1
ATOM 772 C C . LYS A 1 95 ? 0.429 7.814 21.670 1.00 80.88 95 LYS A C 1
ATOM 774 O O . LYS A 1 95 ? 0.135 7.919 22.854 1.00 80.88 95 LYS A O 1
ATOM 779 N N . ARG A 1 96 ? -0.030 8.657 20.738 1.00 77.69 96 ARG A N 1
ATOM 780 C CA . ARG A 1 96 ? -0.966 9.756 21.041 1.00 77.69 96 ARG A CA 1
ATOM 781 C C . ARG A 1 96 ? -2.330 9.242 21.490 1.00 77.69 96 ARG A C 1
ATOM 783 O O . ARG A 1 96 ? -2.875 9.776 22.446 1.00 77.69 96 ARG A O 1
ATOM 790 N N . ILE A 1 97 ? -2.863 8.211 20.835 1.00 72.62 97 ILE A N 1
ATOM 791 C CA . ILE A 1 97 ? -4.151 7.607 21.205 1.00 72.62 97 ILE A CA 1
ATOM 792 C C . ILE A 1 97 ? -4.074 7.017 22.618 1.00 72.62 97 ILE A C 1
ATOM 794 O O . ILE A 1 97 ? -4.920 7.330 23.443 1.00 72.62 97 ILE A O 1
ATOM 798 N N . LEU A 1 98 ? -3.023 6.249 22.926 1.00 68.75 98 LEU A N 1
ATOM 799 C CA . LEU A 1 98 ? -2.805 5.673 24.260 1.00 68.75 98 LEU A CA 1
ATOM 800 C C . LEU A 1 98 ? -2.597 6.719 25.365 1.00 68.75 98 LEU A C 1
ATOM 802 O O . LEU A 1 98 ? -2.812 6.411 26.527 1.00 68.75 98 LEU A O 1
ATOM 806 N N . HIS A 1 99 ? -2.144 7.928 25.026 1.00 69.88 99 HIS A N 1
ATOM 807 C CA . HIS A 1 99 ? -1.939 9.008 25.996 1.00 69.88 99 HIS A CA 1
ATOM 808 C C . HIS A 1 99 ? -3.215 9.817 26.285 1.00 69.88 99 HIS A C 1
ATOM 810 O O . HIS A 1 99 ? -3.246 10.580 27.245 1.00 69.88 99 HIS A O 1
ATOM 816 N N . ASN A 1 100 ? -4.245 9.678 25.444 1.00 59.09 100 ASN A N 1
ATOM 817 C CA . ASN A 1 100 ? -5.499 10.433 25.513 1.00 59.09 100 ASN A CA 1
ATOM 818 C C . ASN A 1 100 ? -6.689 9.591 26.025 1.00 59.09 100 ASN A C 1
ATOM 820 O O . ASN A 1 100 ? -7.827 10.059 25.961 1.00 59.09 100 ASN A O 1
ATOM 824 N N . ILE A 1 101 ? -6.435 8.364 26.494 1.00 59.16 101 ILE A N 1
ATOM 825 C CA . ILE A 1 101 ? -7.396 7.435 27.117 1.00 59.16 101 ILE A CA 1
ATOM 826 C C . ILE A 1 101 ? -6.934 7.191 28.553 1.00 59.16 101 ILE A C 1
ATOM 828 O O . ILE A 1 101 ? -7.800 7.211 29.454 1.00 59.16 101 ILE A O 1
#

pLDDT: mean 83.86, std 8.43, range [57.34, 93.31]